Protein AF-A0AAD8SLN3-F1 (afdb_monomer_lite)

Secondary structure (DSSP, 8-state):
-----SS-SSSSSSSSS--HHHHHHHHHHHHHHHHHHHHHHHHHHHHHHHHHHHHHHHHHHHHHHHHHHHHHHHHHHHHHHHHHHHHHTTS--------------------------------------PPPP---S-HHHHHHHHHHHHHHHHT-TT--HHHHHHHHTT-

Radius of gyration: 41.11 Å; chains: 1; bounding box: 103×38×124 Å

Organism: Lolium multiflorum (NCBI:txid4521)

Sequence (171 aa):
MASSDAKLVNQTGMADLMTWRDFEALRNEMRREFRIEDDELRGMIDEINQKMDATKETVNAMADQMTDIQRTLQTLQLAVDNLTNQQQQQDEHPDEVPGRANRLCGWAPLGRHGRGQDEEDGLGKPKFSIPKFEGGADVEEYLTWELKIEKLWSLHPNYSEEEDQACFFRI

Structure (mmCIF, N/CA/C/O backbone):
data_AF-A0AAD8SLN3-F1
#
_entry.id   AF-A0AAD8SLN3-F1
#
loop_
_atom_site.group_PDB
_atom_site.id
_atom_site.type_symbol
_atom_site.label_atom_id
_atom_site.label_alt_id
_atom_site.label_comp_id
_atom_site.label_asym_id
_atom_site.label_entity_id
_atom_site.label_seq_id
_atom_site.pdbx_PDB_ins_code
_atom_site.Cartn_x
_atom_site.Cartn_y
_atom_site.Cartn_z
_atom_site.occupancy
_atom_site.B_iso_or_equiv
_atom_site.auth_seq_id
_atom_site.auth_comp_id
_atom_site.auth_asym_id
_atom_site.auth_atom_id
_atom_site.pdbx_PDB_model_num
ATOM 1 N N . MET A 1 1 ? 66.083 -10.957 -53.002 1.00 46.16 1 MET A N 1
ATOM 2 C CA . MET A 1 1 ? 65.618 -10.779 -51.612 1.00 46.16 1 MET A CA 1
ATOM 3 C C . MET A 1 1 ? 65.376 -9.297 -51.383 1.00 46.16 1 MET A C 1
ATOM 5 O O . MET A 1 1 ? 66.350 -8.564 -51.343 1.00 46.16 1 MET A O 1
ATOM 9 N N . ALA A 1 2 ? 64.118 -8.857 -51.315 1.00 40.81 2 ALA A N 1
ATOM 10 C CA . ALA A 1 2 ? 63.731 -7.576 -50.719 1.00 40.81 2 ALA A CA 1
ATOM 11 C C . ALA A 1 2 ? 62.204 -7.541 -50.524 1.00 40.81 2 ALA A C 1
ATOM 13 O O . ALA A 1 2 ? 61.451 -7.524 -51.492 1.00 40.81 2 ALA A O 1
ATOM 14 N N . SER A 1 3 ? 61.812 -7.563 -49.250 1.00 38.59 3 SER A N 1
ATOM 15 C CA . SER A 1 3 ? 60.618 -6.961 -48.649 1.00 38.59 3 SER A CA 1
ATOM 16 C C . SER A 1 3 ? 59.245 -7.239 -49.282 1.00 38.59 3 SER A C 1
ATOM 18 O O . SER A 1 3 ? 58.682 -6.419 -50.001 1.00 38.59 3 SER A O 1
ATOM 20 N N . SER A 1 4 ? 58.666 -8.392 -48.939 1.00 51.88 4 SER A N 1
ATOM 21 C CA . SER A 1 4 ? 57.211 -8.597 -48.939 1.00 51.88 4 SER A CA 1
ATOM 22 C C . SER A 1 4 ? 56.695 -8.353 -47.525 1.00 51.88 4 SER A C 1
ATOM 24 O O . SER A 1 4 ? 56.513 -9.313 -46.790 1.00 51.88 4 SER A O 1
ATOM 26 N N . ASP A 1 5 ? 56.527 -7.094 -47.115 1.00 52.94 5 ASP A N 1
ATOM 27 C CA . ASP A 1 5 ? 55.943 -6.817 -45.793 1.00 52.94 5 ASP A CA 1
ATOM 28 C C . ASP A 1 5 ? 55.253 -5.448 -45.693 1.00 52.94 5 ASP A C 1
ATOM 30 O O . ASP A 1 5 ? 55.578 -4.596 -44.873 1.00 52.94 5 ASP A O 1
ATOM 34 N N . ALA A 1 6 ? 54.304 -5.193 -46.595 1.00 51.12 6 ALA A N 1
ATOM 35 C CA . ALA A 1 6 ? 53.511 -3.961 -46.570 1.00 51.12 6 ALA A CA 1
ATOM 36 C C . ALA A 1 6 ? 52.032 -4.209 -46.897 1.00 51.12 6 ALA A C 1
ATOM 38 O O . ALA A 1 6 ? 51.421 -3.459 -47.659 1.00 51.12 6 ALA A O 1
ATOM 39 N N . LYS A 1 7 ? 51.442 -5.293 -46.374 1.00 52.72 7 LYS A N 1
ATOM 40 C CA . LYS A 1 7 ? 50.014 -5.570 -46.615 1.00 52.72 7 LYS A CA 1
ATOM 41 C C . LYS A 1 7 ? 49.252 -6.221 -45.462 1.00 52.72 7 LYS A C 1
ATOM 43 O O . LYS A 1 7 ? 48.268 -6.909 -45.708 1.00 52.72 7 LYS A O 1
ATOM 48 N N . LEU A 1 8 ? 49.669 -5.985 -44.219 1.00 47.22 8 LEU A N 1
ATOM 49 C CA . LEU A 1 8 ? 48.970 -6.506 -43.034 1.00 47.22 8 LEU A CA 1
ATOM 50 C C . LEU A 1 8 ? 48.746 -5.462 -41.933 1.00 47.22 8 LEU A C 1
ATOM 52 O O . LEU A 1 8 ? 48.693 -5.788 -40.755 1.00 47.22 8 LEU A O 1
ATOM 56 N N . VAL A 1 9 ? 48.543 -4.200 -42.304 1.00 53.53 9 VAL A N 1
ATOM 57 C CA . VAL A 1 9 ? 47.967 -3.203 -41.394 1.00 53.53 9 VAL A CA 1
ATOM 58 C C . VAL A 1 9 ? 46.828 -2.546 -42.150 1.00 53.53 9 VAL A C 1
ATOM 60 O O . VAL A 1 9 ? 47.099 -1.679 -42.970 1.00 53.53 9 VAL A O 1
ATOM 63 N N . ASN A 1 10 ? 45.606 -3.075 -41.997 1.00 51.03 10 ASN A N 1
ATOM 64 C CA . ASN A 1 10 ? 44.303 -2.399 -42.204 1.00 51.03 10 ASN A CA 1
ATOM 65 C C . ASN A 1 10 ? 43.127 -3.377 -42.438 1.00 51.03 10 ASN A C 1
ATOM 67 O O . ASN A 1 10 ? 42.213 -3.058 -43.193 1.00 51.03 10 ASN A O 1
ATOM 71 N N . GLN A 1 11 ? 43.101 -4.566 -41.820 1.00 49.34 11 GLN A N 1
ATOM 72 C CA . GLN A 1 11 ? 41.911 -5.441 -41.905 1.00 49.34 11 GLN A CA 1
ATOM 73 C C . GLN A 1 11 ? 41.346 -5.945 -40.571 1.00 49.34 11 GLN A C 1
ATOM 75 O O . GLN A 1 11 ? 40.274 -6.535 -40.566 1.00 49.34 11 GLN A O 1
ATOM 80 N N . THR A 1 12 ? 41.963 -5.642 -39.430 1.00 49.75 12 THR A N 1
ATOM 81 C CA . THR A 1 12 ? 41.512 -6.126 -38.108 1.00 49.75 12 THR A CA 1
ATOM 82 C C . THR A 1 12 ? 41.004 -5.023 -37.176 1.00 49.75 12 THR A C 1
ATOM 84 O O . THR A 1 12 ? 40.974 -5.209 -35.969 1.00 49.75 12 THR A O 1
ATOM 87 N N . GLY A 1 13 ? 40.586 -3.875 -37.720 1.00 47.59 13 GLY A N 1
ATOM 88 C CA . GLY A 1 13 ? 40.076 -2.745 -36.927 1.00 47.59 13 GLY A CA 1
ATOM 89 C C . GLY A 1 13 ? 38.635 -2.331 -37.224 1.00 47.59 13 GLY A C 1
ATOM 90 O O . GLY A 1 13 ? 38.196 -1.320 -36.699 1.00 47.59 13 GLY A O 1
ATOM 91 N N . MET A 1 14 ? 37.913 -3.051 -38.090 1.00 43.44 14 MET A N 1
ATOM 92 C CA . MET A 1 14 ? 36.557 -2.664 -38.524 1.00 43.44 14 MET A CA 1
ATOM 93 C C . MET A 1 14 ? 35.477 -3.693 -38.158 1.00 43.44 14 MET A C 1
ATOM 95 O O . MET A 1 14 ? 34.297 -3.375 -38.223 1.00 43.44 14 MET A O 1
ATOM 99 N N . ALA A 1 15 ? 35.875 -4.902 -37.745 1.00 50.84 15 ALA A N 1
ATOM 100 C CA . ALA A 1 15 ? 34.971 -5.961 -37.284 1.00 50.84 15 ALA A CA 1
ATOM 101 C C . ALA A 1 15 ? 34.664 -5.891 -35.773 1.00 50.84 15 ALA A C 1
ATOM 103 O O . ALA A 1 15 ? 33.735 -6.545 -35.318 1.00 50.84 15 ALA A O 1
ATOM 104 N N . ASP A 1 16 ? 35.431 -5.095 -35.021 1.00 55.88 16 ASP A N 1
ATOM 105 C CA . ASP A 1 16 ? 35.248 -4.857 -33.578 1.00 55.88 16 ASP A CA 1
ATOM 106 C C . ASP A 1 16 ? 34.504 -3.535 -33.288 1.00 55.88 16 ASP A C 1
ATOM 108 O O . ASP A 1 16 ? 34.176 -3.195 -32.156 1.00 55.88 16 ASP A O 1
ATOM 112 N N . LEU A 1 17 ? 34.203 -2.763 -34.338 1.00 61.94 17 LEU A N 1
ATOM 113 C CA . LEU A 1 17 ? 33.330 -1.599 -34.250 1.00 61.94 17 LEU A CA 1
ATOM 114 C C . LEU A 1 17 ? 31.886 -2.094 -34.287 1.00 61.94 17 LEU A C 1
ATOM 116 O O . LEU A 1 17 ? 31.380 -2.440 -35.355 1.00 61.94 17 LEU A O 1
ATOM 120 N N . MET A 1 18 ? 31.245 -2.124 -33.112 1.00 71.19 18 MET A N 1
ATOM 121 C CA . MET A 1 18 ? 29.815 -2.402 -32.961 1.00 71.19 18 MET A CA 1
ATOM 122 C C . MET A 1 18 ? 29.047 -1.634 -34.034 1.00 71.19 18 MET A C 1
ATOM 124 O O . MET A 1 18 ? 29.154 -0.406 -34.132 1.00 71.19 18 MET A O 1
ATOM 128 N N . THR A 1 19 ? 28.315 -2.353 -34.884 1.00 88.44 19 THR A N 1
ATOM 129 C CA . THR A 1 19 ? 27.603 -1.669 -35.953 1.00 88.44 19 THR A CA 1
ATOM 130 C C . THR A 1 19 ? 26.516 -0.804 -35.324 1.00 88.44 19 THR A C 1
ATOM 132 O O . THR A 1 19 ? 25.970 -1.129 -34.268 1.00 88.44 19 THR A O 1
AT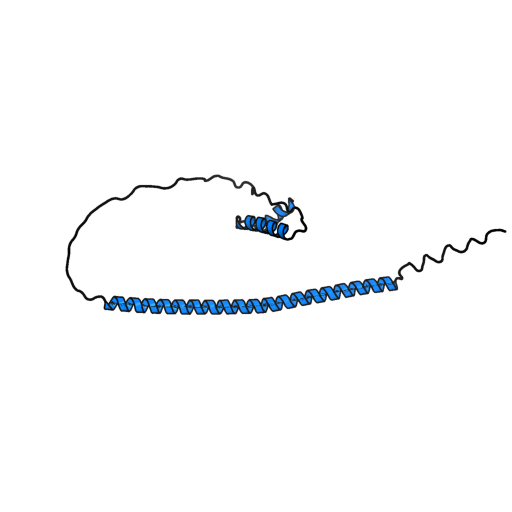OM 135 N N . TRP A 1 20 ? 26.166 0.309 -35.969 1.00 85.06 20 TRP A N 1
ATOM 136 C CA . TRP A 1 20 ? 25.056 1.152 -35.508 1.00 85.06 20 TRP A CA 1
ATOM 137 C C . TRP A 1 20 ? 23.779 0.333 -35.256 1.00 85.06 20 TRP A C 1
ATOM 139 O O . TRP A 1 20 ? 23.038 0.594 -34.313 1.00 85.06 20 TRP A O 1
ATOM 149 N N . ARG A 1 21 ? 23.567 -0.706 -36.071 1.00 85.50 21 ARG A N 1
ATOM 150 C CA . ARG A 1 21 ? 22.449 -1.637 -35.948 1.00 85.50 21 ARG A CA 1
ATOM 151 C C . ARG A 1 21 ? 22.493 -2.438 -34.645 1.00 85.50 21 ARG A C 1
ATOM 153 O O . ARG A 1 21 ? 21.448 -2.615 -34.027 1.00 85.50 21 ARG A O 1
ATOM 160 N N . ASP A 1 22 ? 23.674 -2.874 -34.217 1.00 87.06 22 ASP A N 1
ATOM 161 C CA . ASP A 1 22 ? 23.851 -3.616 -32.966 1.00 87.06 22 ASP A CA 1
ATOM 162 C C . ASP A 1 22 ? 23.661 -2.694 -31.753 1.00 87.06 22 ASP A C 1
ATOM 164 O O . ASP A 1 22 ? 22.994 -3.064 -30.788 1.00 87.06 22 ASP A O 1
ATOM 168 N N . PHE A 1 23 ? 24.184 -1.463 -31.809 1.00 89.25 23 PHE A N 1
ATOM 169 C CA . PHE A 1 23 ? 23.954 -0.460 -30.761 1.00 89.25 23 PHE A CA 1
ATOM 170 C C . PHE A 1 23 ? 22.468 -0.104 -30.637 1.00 89.25 23 PHE A C 1
ATOM 172 O O . PHE A 1 23 ? 21.924 -0.010 -29.538 1.00 89.25 23 PHE A O 1
ATOM 179 N N . GLU A 1 24 ? 21.794 0.089 -31.769 1.00 88.69 24 GLU A N 1
ATOM 180 C CA . GLU A 1 24 ? 20.370 0.397 -31.811 1.00 88.69 24 GLU A CA 1
ATOM 181 C C . GLU A 1 24 ? 19.523 -0.766 -31.282 1.00 88.69 24 GLU A C 1
ATOM 183 O O . GLU A 1 24 ? 18.566 -0.525 -30.545 1.00 88.69 24 GLU A O 1
ATOM 188 N N . ALA A 1 25 ? 19.910 -2.012 -31.575 1.00 93.38 25 ALA A N 1
ATOM 189 C CA . ALA A 1 25 ? 19.303 -3.200 -30.985 1.00 93.38 25 ALA A CA 1
ATOM 190 C C . ALA A 1 25 ? 19.472 -3.220 -29.459 1.00 93.38 25 ALA A C 1
ATOM 192 O O . ALA A 1 25 ? 18.473 -3.323 -28.754 1.00 93.38 25 ALA A O 1
ATOM 193 N N . LEU A 1 26 ? 20.689 -3.016 -28.943 1.00 93.56 26 LEU A N 1
ATOM 194 C CA . LEU A 1 26 ? 20.950 -2.958 -27.500 1.00 93.56 26 LEU A CA 1
ATOM 195 C C . LEU A 1 26 ? 20.164 -1.828 -26.817 1.00 93.56 26 LEU A C 1
ATOM 197 O O . LEU A 1 26 ? 19.559 -2.028 -25.769 1.00 93.56 26 LEU A O 1
ATOM 201 N N . ARG A 1 27 ? 20.129 -0.635 -27.418 1.00 92.56 27 ARG A N 1
ATOM 202 C CA . ARG A 1 27 ? 19.368 0.511 -26.900 1.00 92.56 27 ARG A CA 1
ATOM 203 C C . ARG A 1 27 ? 17.871 0.216 -26.847 1.00 92.56 27 ARG A C 1
ATOM 205 O O . ARG A 1 27 ? 17.203 0.625 -25.900 1.00 92.56 27 ARG A O 1
ATOM 212 N N . ASN A 1 28 ? 17.334 -0.434 -27.875 1.00 94.19 28 ASN A N 1
ATOM 213 C CA . ASN A 1 28 ? 15.926 -0.816 -27.911 1.00 94.19 28 ASN A CA 1
ATOM 214 C C . ASN A 1 28 ? 15.625 -1.923 -26.897 1.00 94.19 28 ASN A C 1
ATOM 216 O O . ASN A 1 28 ? 14.567 -1.872 -26.278 1.00 94.19 28 ASN A O 1
ATOM 220 N N . GLU A 1 29 ? 16.555 -2.857 -26.692 1.00 96.06 29 GLU A N 1
ATOM 221 C CA . GLU A 1 29 ? 16.423 -3.912 -25.690 1.00 96.06 29 GLU A CA 1
ATOM 222 C C . GLU A 1 29 ? 16.428 -3.335 -24.279 1.00 96.06 29 GLU A C 1
ATOM 224 O O . GLU A 1 29 ? 15.464 -3.519 -23.554 1.00 96.06 29 GLU A O 1
ATOM 229 N N . MET A 1 30 ? 17.416 -2.506 -23.928 1.00 95.69 30 MET A N 1
ATOM 230 C CA . MET A 1 30 ? 17.440 -1.834 -22.624 1.00 95.69 30 MET A CA 1
ATOM 231 C C . MET A 1 30 ? 16.167 -1.015 -22.391 1.00 95.69 30 MET A C 1
ATOM 233 O O . MET A 1 30 ? 15.590 -1.052 -21.313 1.00 95.69 30 MET A O 1
ATOM 237 N N . ARG A 1 31 ? 15.671 -0.300 -23.411 1.00 96.19 31 ARG A N 1
ATOM 238 C CA . ARG A 1 31 ? 14.395 0.430 -23.308 1.00 96.19 31 ARG A CA 1
ATOM 239 C C . ARG A 1 31 ? 13.188 -0.482 -23.123 1.00 96.19 31 ARG A C 1
ATOM 241 O O . ARG A 1 31 ? 12.197 -0.015 -22.571 1.00 96.19 31 ARG A O 1
ATOM 248 N N . ARG A 1 32 ? 13.225 -1.707 -23.644 1.00 96.50 32 ARG A N 1
ATOM 249 C CA . ARG A 1 32 ? 12.171 -2.696 -23.429 1.00 96.50 32 ARG A CA 1
ATOM 250 C C . ARG A 1 32 ? 12.252 -3.228 -22.005 1.00 96.50 32 ARG A C 1
ATOM 252 O O . ARG A 1 32 ? 11.243 -3.158 -21.325 1.00 96.50 32 ARG A O 1
ATOM 259 N N . GLU A 1 33 ? 13.425 -3.668 -21.565 1.00 96.50 33 GLU A N 1
ATOM 260 C CA . GLU A 1 33 ? 13.653 -4.185 -20.209 1.00 96.50 33 GLU A CA 1
ATOM 261 C C . GLU A 1 33 ? 13.223 -3.171 -19.148 1.00 96.50 33 GLU A C 1
ATOM 263 O O . GLU A 1 33 ? 12.371 -3.474 -18.324 1.00 96.50 33 GLU A O 1
ATOM 268 N N . PHE A 1 34 ? 13.660 -1.911 -19.261 1.00 96.81 34 PHE A N 1
ATOM 269 C CA . PHE A 1 34 ? 13.215 -0.854 -18.346 1.00 96.81 34 PHE A CA 1
ATOM 270 C C . PHE A 1 34 ? 11.695 -0.666 -18.322 1.00 96.81 34 PHE A C 1
ATOM 272 O O . PHE A 1 34 ? 11.142 -0.305 -17.291 1.00 96.81 34 PHE A O 1
ATOM 279 N N . ARG A 1 35 ? 11.009 -0.860 -19.454 1.00 96.06 35 ARG A N 1
ATOM 280 C CA . ARG A 1 35 ? 9.542 -0.769 -19.494 1.00 96.06 35 ARG A CA 1
ATOM 281 C C . ARG A 1 35 ? 8.886 -1.984 -18.857 1.00 96.06 35 ARG A C 1
ATOM 283 O O . ARG A 1 35 ? 7.891 -1.806 -18.178 1.00 96.06 35 ARG A O 1
ATOM 290 N N . ILE A 1 36 ? 9.436 -3.178 -19.075 1.00 97.19 36 ILE A N 1
ATOM 291 C CA . ILE A 1 36 ? 8.943 -4.411 -18.455 1.00 97.19 36 ILE A CA 1
ATOM 292 C C . ILE A 1 36 ? 9.062 -4.293 -16.937 1.00 97.19 36 ILE A C 1
ATOM 294 O O . ILE A 1 36 ? 8.071 -4.479 -16.244 1.00 97.19 36 ILE A O 1
ATOM 298 N N . GLU A 1 37 ? 10.232 -3.900 -16.434 1.00 97.19 37 GLU A N 1
ATOM 299 C CA . GLU A 1 37 ? 10.442 -3.697 -15.000 1.00 97.19 37 GLU A CA 1
ATOM 300 C C . GLU A 1 37 ? 9.521 -2.598 -14.436 1.00 97.19 37 GLU A C 1
ATOM 302 O O . GLU A 1 37 ? 8.935 -2.784 -13.372 1.00 97.19 37 GLU A O 1
ATOM 307 N N . ASP A 1 38 ? 9.333 -1.471 -15.139 1.00 97.06 38 ASP A N 1
ATOM 308 C CA . ASP A 1 38 ? 8.403 -0.411 -14.703 1.00 97.06 38 ASP A CA 1
ATOM 309 C C . ASP A 1 38 ? 6.945 -0.906 -14.668 1.00 97.06 38 ASP A C 1
ATOM 311 O O . ASP A 1 38 ? 6.221 -0.619 -13.714 1.00 97.06 38 ASP A O 1
ATOM 315 N N . ASP A 1 39 ? 6.518 -1.682 -15.667 1.00 97.62 39 ASP A N 1
ATOM 316 C CA . ASP A 1 39 ? 5.180 -2.277 -15.726 1.00 97.62 39 ASP A CA 1
ATOM 317 C C . ASP A 1 39 ? 4.978 -3.320 -14.607 1.00 97.62 39 ASP A C 1
ATOM 319 O O . ASP A 1 39 ? 3.917 -3.355 -13.979 1.00 97.62 39 ASP A O 1
ATOM 323 N N . GLU A 1 40 ? 5.996 -4.128 -14.297 1.00 97.62 40 GLU A N 1
ATOM 324 C CA . GLU A 1 40 ? 5.976 -5.079 -13.177 1.00 97.62 40 GLU A CA 1
ATOM 325 C C . GLU A 1 40 ? 5.890 -4.367 -11.822 1.00 97.62 40 GLU A C 1
ATOM 327 O O . GLU A 1 40 ? 5.059 -4.727 -10.983 1.00 97.62 40 GLU A O 1
ATOM 332 N N . LEU A 1 41 ? 6.698 -3.322 -11.610 1.00 98.06 41 LEU A N 1
ATOM 333 C CA . LEU A 1 41 ? 6.652 -2.503 -10.396 1.00 98.06 41 LEU A CA 1
ATOM 334 C C . LEU A 1 41 ? 5.277 -1.854 -10.213 1.00 98.06 41 LEU A C 1
ATOM 336 O O . LEU A 1 41 ? 4.720 -1.889 -9.113 1.00 98.06 41 LEU A O 1
ATOM 340 N N . ARG A 1 42 ? 4.702 -1.298 -11.285 1.00 98.06 42 ARG A N 1
ATOM 341 C CA . ARG A 1 42 ? 3.338 -0.747 -11.266 1.00 98.06 42 ARG A CA 1
ATOM 342 C C . ARG A 1 42 ? 2.312 -1.811 -10.898 1.00 98.06 42 ARG A C 1
ATOM 344 O O . ARG A 1 42 ? 1.478 -1.559 -10.034 1.00 98.06 42 ARG A O 1
ATOM 351 N N . GLY A 1 43 ? 2.415 -3.003 -11.485 1.00 98.25 43 GLY A N 1
ATOM 352 C CA . GLY A 1 43 ? 1.543 -4.127 -11.153 1.00 98.25 43 GLY A CA 1
ATOM 353 C C . GLY A 1 43 ? 1.617 -4.514 -9.673 1.00 98.25 43 GLY A C 1
ATOM 354 O O . GLY A 1 43 ? 0.582 -4.695 -9.032 1.00 98.25 43 GLY A O 1
ATOM 355 N N . MET A 1 44 ? 2.821 -4.570 -9.098 1.00 98.25 44 MET A N 1
ATOM 356 C CA . MET A 1 44 ? 2.997 -4.850 -7.668 1.00 98.25 44 MET A CA 1
ATOM 357 C C . MET A 1 44 ? 2.399 -3.755 -6.777 1.00 98.25 44 MET A C 1
ATOM 359 O O . MET A 1 44 ? 1.777 -4.070 -5.763 1.00 98.25 44 MET A O 1
ATOM 363 N N . ILE A 1 45 ? 2.547 -2.478 -7.144 1.00 98.38 45 ILE A N 1
ATOM 364 C CA . ILE A 1 45 ? 1.927 -1.358 -6.415 1.00 98.38 45 ILE A CA 1
ATOM 365 C C . ILE A 1 45 ? 0.399 -1.485 -6.436 1.00 98.38 45 ILE A C 1
ATOM 367 O O . ILE A 1 45 ? -0.243 -1.344 -5.393 1.00 98.38 45 ILE A O 1
ATOM 371 N N . ASP A 1 46 ? -0.185 -1.796 -7.593 1.00 98.31 46 ASP A N 1
ATOM 372 C CA . ASP A 1 46 ? -1.631 -1.980 -7.730 1.00 98.31 46 ASP A CA 1
ATOM 373 C C . ASP A 1 46 ? -2.138 -3.164 -6.896 1.00 98.31 46 ASP A C 1
ATOM 375 O O . ASP A 1 46 ? -3.190 -3.071 -6.258 1.00 98.31 46 ASP A O 1
ATOM 379 N N . GLU A 1 47 ? -1.385 -4.264 -6.839 1.00 98.31 47 GLU A N 1
ATOM 380 C CA . GLU A 1 47 ? -1.719 -5.412 -5.993 1.00 98.31 47 GLU A CA 1
ATOM 381 C C . GLU A 1 47 ? -1.634 -5.069 -4.496 1.00 98.31 47 GLU A C 1
ATOM 383 O O . GLU A 1 47 ? -2.510 -5.453 -3.715 1.00 98.31 47 GLU A O 1
ATOM 388 N N . ILE A 1 48 ? -0.607 -4.320 -4.079 1.00 98.44 48 ILE A N 1
ATOM 389 C CA . ILE A 1 48 ? -0.465 -3.849 -2.695 1.00 98.44 48 ILE A CA 1
ATOM 390 C C . ILE A 1 48 ? -1.646 -2.957 -2.311 1.00 98.44 48 ILE A C 1
ATOM 392 O O . ILE A 1 48 ? -2.215 -3.145 -1.237 1.00 98.44 48 ILE A O 1
ATOM 396 N N . ASN A 1 49 ? -2.053 -2.034 -3.184 1.00 98.12 49 ASN A N 1
ATOM 397 C CA . ASN A 1 49 ? -3.202 -1.165 -2.936 1.00 98.12 49 ASN A CA 1
ATOM 398 C C . ASN A 1 49 ? -4.496 -1.973 -2.777 1.00 98.12 49 ASN A C 1
ATOM 400 O O . ASN A 1 49 ? -5.227 -1.764 -1.813 1.00 98.12 49 ASN A O 1
ATOM 404 N N . GLN A 1 50 ? -4.730 -2.975 -3.629 1.00 98.06 50 GLN A N 1
ATOM 405 C CA . GLN A 1 50 ? -5.887 -3.868 -3.490 1.00 98.06 50 GLN A CA 1
ATOM 406 C C . GLN A 1 50 ? -5.883 -4.625 -2.154 1.00 98.06 50 GLN A C 1
ATOM 408 O O . GLN A 1 50 ? -6.911 -4.722 -1.481 1.00 98.06 50 GLN A O 1
ATOM 413 N N . LYS A 1 51 ? -4.723 -5.146 -1.733 1.00 98.06 51 LYS A N 1
ATOM 414 C CA . LYS A 1 51 ? -4.588 -5.814 -0.426 1.00 98.06 51 LYS A CA 1
ATOM 415 C C . LYS A 1 51 ? -4.795 -4.842 0.735 1.00 98.06 51 LYS A C 1
ATOM 417 O O . LYS A 1 51 ? -5.375 -5.222 1.755 1.00 98.06 51 LYS A O 1
ATOM 422 N N . MET A 1 52 ? -4.339 -3.602 0.592 1.00 98.00 52 MET A N 1
ATOM 423 C CA . MET A 1 52 ? -4.526 -2.546 1.581 1.00 98.00 52 MET A CA 1
ATOM 424 C C . MET A 1 52 ? -6.004 -2.183 1.733 1.00 98.00 52 MET A C 1
ATOM 426 O O . MET A 1 52 ? -6.485 -2.103 2.862 1.00 98.00 52 MET A O 1
ATOM 430 N N . ASP A 1 53 ? -6.737 -2.048 0.628 1.00 98.38 53 ASP A N 1
ATOM 431 C CA . ASP A 1 53 ? -8.176 -1.779 0.636 1.00 98.38 53 ASP A CA 1
ATOM 432 C C . ASP A 1 53 ? -8.954 -2.918 1.308 1.00 98.38 53 ASP A C 1
ATOM 434 O O . ASP A 1 53 ? -9.734 -2.670 2.228 1.00 98.38 53 ASP A O 1
ATOM 438 N N . ALA A 1 54 ? -8.658 -4.176 0.964 1.00 97.50 54 ALA A N 1
ATOM 439 C CA . ALA A 1 54 ? -9.267 -5.337 1.620 1.00 97.50 54 ALA A CA 1
ATOM 440 C C . ALA A 1 54 ? -8.969 -5.388 3.135 1.00 97.50 54 ALA A C 1
ATOM 442 O O . ALA A 1 54 ? -9.828 -5.720 3.960 1.00 97.50 54 ALA A O 1
ATOM 443 N N . THR A 1 55 ? -7.745 -5.024 3.528 1.00 97.56 55 THR A N 1
ATOM 444 C CA . THR A 1 55 ? -7.356 -4.941 4.944 1.00 97.56 55 THR A CA 1
ATOM 445 C C . THR A 1 55 ? -8.110 -3.816 5.651 1.00 97.56 55 THR A C 1
ATOM 447 O O . THR A 1 55 ? -8.608 -4.004 6.760 1.00 97.56 55 THR A O 1
ATOM 450 N N . LYS A 1 56 ? -8.254 -2.658 5.002 1.00 98.38 56 LYS A N 1
ATOM 451 C CA . LYS A 1 56 ? -8.993 -1.505 5.522 1.00 98.38 56 LYS A CA 1
ATOM 452 C C . LYS A 1 56 ? -10.469 -1.828 5.733 1.00 98.38 56 LYS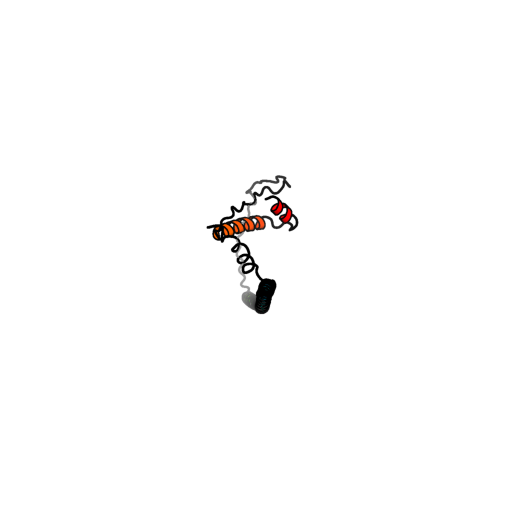 A C 1
ATOM 454 O O . LYS A 1 56 ? -11.021 -1.480 6.773 1.00 98.38 56 LYS A O 1
ATOM 459 N N . GLU A 1 57 ? -11.094 -2.534 4.795 1.00 97.88 57 GLU A N 1
ATOM 460 C CA . GLU A 1 57 ? -12.463 -3.037 4.949 1.00 97.88 57 GLU A CA 1
ATOM 461 C C . GLU A 1 57 ? -12.589 -3.967 6.160 1.00 97.88 57 GLU A C 1
ATOM 463 O O . GLU A 1 57 ? -13.500 -3.809 6.973 1.00 97.88 57 GLU A O 1
ATOM 468 N N . THR A 1 58 ? -11.631 -4.881 6.333 1.00 97.94 58 THR A N 1
ATOM 469 C CA . THR A 1 58 ? -11.601 -5.805 7.475 1.00 97.94 58 THR A CA 1
ATOM 470 C C . THR A 1 58 ? -11.480 -5.057 8.807 1.00 97.94 58 THR A C 1
ATOM 472 O O . THR A 1 58 ? -12.205 -5.357 9.755 1.00 97.94 58 THR A O 1
ATOM 475 N N . VAL A 1 59 ? -10.606 -4.050 8.883 1.00 98.38 59 VAL A N 1
ATOM 476 C CA . VAL A 1 59 ? -10.436 -3.214 10.084 1.00 98.38 59 VAL A CA 1
ATOM 477 C C . VAL A 1 59 ? -11.698 -2.408 10.388 1.00 98.38 59 VAL A C 1
ATOM 479 O O . VAL A 1 59 ? -12.107 -2.333 11.546 1.00 98.38 59 VAL A O 1
ATOM 482 N N . ASN A 1 60 ? -12.353 -1.845 9.371 1.00 98.25 60 ASN A N 1
ATOM 483 C CA . ASN A 1 60 ? -13.610 -1.121 9.559 1.00 98.25 60 ASN A CA 1
ATOM 484 C C . ASN A 1 60 ? -14.708 -2.041 10.112 1.00 98.25 60 ASN A C 1
ATOM 486 O O . ASN A 1 60 ? -15.367 -1.686 11.085 1.00 98.25 60 ASN A O 1
ATOM 490 N N . ALA A 1 61 ? -14.838 -3.257 9.573 1.00 97.81 61 ALA A N 1
ATOM 491 C CA . ALA A 1 61 ? -15.787 -4.240 10.089 1.00 97.81 61 ALA A CA 1
ATOM 492 C C . ALA A 1 61 ? -15.507 -4.602 11.561 1.00 97.81 61 ALA A C 1
ATOM 494 O O . ALA A 1 61 ? -16.435 -4.728 12.360 1.00 97.81 61 ALA A O 1
ATOM 495 N N . MET A 1 62 ? -14.233 -4.720 11.952 1.00 97.56 62 MET A N 1
ATOM 496 C CA . MET A 1 62 ? -13.857 -4.937 13.355 1.00 97.56 62 MET A CA 1
ATOM 497 C C . MET A 1 62 ? -14.223 -3.744 14.250 1.00 97.56 62 MET A C 1
ATOM 499 O O . MET A 1 62 ? -14.679 -3.940 15.377 1.00 97.56 62 MET A O 1
ATOM 503 N N . ALA A 1 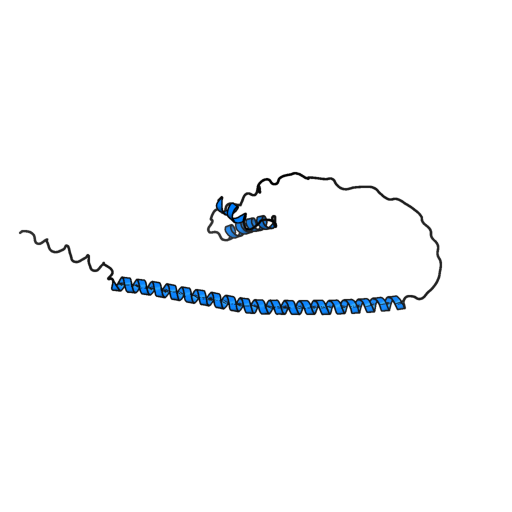63 ? -14.048 -2.511 13.768 1.00 97.50 63 ALA A N 1
ATOM 504 C CA . ALA A 1 63 ? -14.434 -1.308 14.506 1.00 97.50 63 ALA A CA 1
ATOM 505 C C . ALA A 1 63 ? -15.956 -1.238 14.734 1.00 97.50 63 ALA A C 1
ATOM 507 O O . ALA A 1 63 ? -16.405 -0.911 15.840 1.00 97.50 63 ALA A O 1
ATOM 508 N N . ASP A 1 64 ? -16.746 -1.618 13.728 1.00 97.81 64 ASP A N 1
ATOM 509 C CA . ASP A 1 64 ? -18.204 -1.711 13.837 1.00 97.81 64 ASP A CA 1
ATOM 510 C C . ASP A 1 64 ? -18.611 -2.762 14.878 1.00 97.81 64 ASP A C 1
ATOM 512 O O . ASP A 1 64 ? -19.382 -2.468 15.796 1.00 97.81 64 ASP A O 1
ATOM 516 N N . GLN A 1 65 ? -18.009 -3.955 14.814 1.00 98.00 65 GLN A N 1
ATOM 517 C CA . GLN A 1 65 ? -18.231 -5.016 15.801 1.00 98.00 65 GLN A CA 1
ATOM 518 C C . GLN A 1 65 ? -17.867 -4.577 17.223 1.00 98.00 65 GLN A C 1
ATOM 520 O O . GLN A 1 65 ? -18.616 -4.843 18.162 1.00 98.00 65 GLN A O 1
ATOM 525 N N . MET A 1 66 ? -16.743 -3.880 17.407 1.00 97.75 66 MET A N 1
ATOM 526 C CA . MET A 1 66 ? -16.348 -3.353 18.715 1.00 97.75 66 MET A CA 1
ATOM 527 C C . MET A 1 66 ? -17.373 -2.346 19.243 1.00 97.75 66 MET A C 1
ATOM 529 O O . MET A 1 66 ? -17.701 -2.354 20.430 1.00 97.75 66 MET A O 1
ATOM 533 N N . THR A 1 67 ? -17.908 -1.498 18.367 1.00 97.44 67 THR A N 1
ATOM 534 C CA . THR A 1 67 ? -18.945 -0.526 18.729 1.00 97.44 67 THR A CA 1
ATOM 535 C C . THR A 1 67 ? -20.229 -1.232 19.168 1.00 97.44 67 THR A C 1
ATOM 537 O O . THR A 1 67 ? -20.833 -0.851 20.173 1.00 97.44 67 THR A O 1
ATOM 540 N N . ASP A 1 68 ? -20.625 -2.302 18.479 1.00 97.31 68 ASP A N 1
ATOM 541 C CA . ASP A 1 68 ? -21.758 -3.134 18.890 1.00 97.31 68 ASP A CA 1
ATOM 542 C C . ASP A 1 68 ? -21.515 -3.811 20.240 1.00 97.31 68 ASP A C 1
ATOM 544 O O . ASP A 1 68 ? -22.370 -3.751 21.129 1.00 97.31 68 ASP A O 1
ATOM 548 N N . ILE A 1 69 ? -20.324 -4.375 20.452 1.00 97.88 69 ILE A N 1
ATOM 549 C CA . ILE A 1 69 ? -19.942 -4.960 21.741 1.00 97.88 69 ILE A CA 1
ATOM 550 C C . ILE A 1 69 ? -20.038 -3.909 22.854 1.00 97.88 69 ILE A C 1
ATOM 552 O O . ILE A 1 69 ? -20.656 -4.171 23.885 1.00 97.88 69 ILE A O 1
ATOM 556 N N . GLN A 1 70 ? -19.515 -2.699 22.645 1.00 97.25 70 GLN A N 1
ATOM 557 C CA . GLN A 1 70 ? -19.614 -1.619 23.630 1.00 97.25 70 GLN A CA 1
ATOM 558 C C . GLN A 1 70 ? -21.073 -1.273 23.974 1.00 97.25 70 GLN A C 1
ATOM 560 O O . GLN A 1 70 ? -21.391 -1.096 25.152 1.00 97.25 70 GLN A O 1
ATOM 565 N N . ARG A 1 71 ? -21.984 -1.235 22.990 1.00 97.00 71 ARG A N 1
ATOM 566 C CA . ARG A 1 71 ? -23.420 -0.989 23.238 1.00 97.00 71 ARG A CA 1
ATOM 567 C C . ARG A 1 71 ? -24.075 -2.109 24.041 1.00 97.00 71 ARG A C 1
ATOM 569 O O . ARG A 1 71 ? -24.848 -1.839 24.964 1.00 97.00 71 ARG A O 1
ATOM 576 N N . THR A 1 72 ? -23.784 -3.366 23.703 1.00 97.81 72 THR A N 1
ATOM 577 C CA . THR A 1 72 ? -24.337 -4.510 24.445 1.00 97.81 72 THR A CA 1
ATOM 578 C C . THR A 1 72 ? -23.849 -4.515 25.894 1.00 97.81 72 THR A C 1
ATOM 580 O O . THR A 1 72 ? -24.665 -4.677 26.799 1.00 97.81 72 THR A O 1
ATOM 583 N N . LEU A 1 73 ? -22.565 -4.227 26.136 1.00 97.25 73 LEU A N 1
ATOM 584 C CA . LEU A 1 73 ? -22.009 -4.087 27.484 1.00 97.25 73 LEU A CA 1
ATOM 585 C C . LEU A 1 73 ? -22.684 -2.966 28.282 1.00 97.25 73 LEU A C 1
ATOM 587 O O . LEU A 1 73 ? -23.049 -3.187 29.433 1.00 97.25 73 LEU A O 1
ATOM 591 N N . GLN A 1 74 ? -22.924 -1.797 27.682 1.00 96.56 74 GLN A N 1
ATOM 592 C CA . GLN A 1 74 ? -23.657 -0.711 28.350 1.00 96.56 74 GLN A CA 1
ATOM 593 C C . GLN A 1 74 ? -25.089 -1.124 28.716 1.00 96.56 74 GLN A C 1
ATOM 595 O O . GLN A 1 74 ? -25.568 -0.825 29.808 1.00 96.56 74 GLN A O 1
ATOM 600 N N . THR A 1 75 ? -25.764 -1.855 27.828 1.00 96.31 75 THR A N 1
ATOM 601 C CA . THR A 1 75 ? -27.127 -2.351 28.069 1.00 96.31 75 THR A CA 1
ATOM 602 C C . THR A 1 75 ? -27.155 -3.351 29.225 1.00 96.31 75 THR A C 1
ATOM 604 O O . THR A 1 75 ? -28.029 -3.282 30.089 1.00 96.31 75 THR A O 1
ATOM 607 N N . LEU A 1 76 ? -26.177 -4.260 29.271 1.00 96.62 76 LEU A N 1
ATOM 608 C CA . LEU A 1 76 ? -26.031 -5.222 30.361 1.00 96.62 76 LEU A CA 1
ATOM 609 C C . LEU A 1 76 ? -25.714 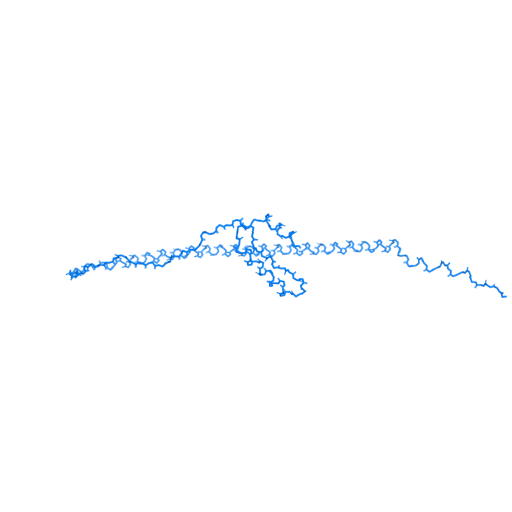-4.529 31.688 1.00 96.62 76 LEU A C 1
ATOM 611 O O . LEU A 1 76 ? -26.308 -4.894 32.698 1.00 96.62 76 LEU A O 1
ATOM 615 N N . GLN A 1 77 ? -24.851 -3.510 31.688 1.00 94.06 77 GLN A N 1
ATOM 616 C CA . GLN A 1 77 ? -24.541 -2.733 32.889 1.00 94.06 77 GLN A CA 1
ATOM 617 C C . GLN A 1 77 ? -25.809 -2.102 33.480 1.00 94.06 77 GLN A C 1
ATOM 619 O O . GLN A 1 77 ? -26.101 -2.299 34.655 1.00 94.06 77 GLN A O 1
ATOM 624 N N . LEU A 1 78 ? -26.625 -1.450 32.644 1.00 95.25 78 LEU A N 1
ATOM 625 C CA . LEU A 1 78 ? -27.898 -0.866 33.078 1.00 95.25 78 LEU A CA 1
ATOM 626 C C . LEU A 1 78 ? -28.875 -1.919 33.625 1.00 95.25 78 LEU A C 1
ATOM 628 O O . LEU A 1 78 ? -29.601 -1.659 34.586 1.00 95.25 78 LEU A O 1
ATOM 632 N N . ALA A 1 79 ? -28.914 -3.112 33.026 1.00 95.19 79 ALA A N 1
ATOM 633 C CA . ALA A 1 79 ? -29.753 -4.205 33.510 1.00 95.19 79 ALA A CA 1
ATOM 634 C C . ALA A 1 79 ? -29.292 -4.720 34.886 1.00 95.19 79 ALA A C 1
ATOM 636 O O . ALA A 1 79 ? -30.126 -4.946 35.765 1.00 95.19 79 ALA A O 1
ATOM 637 N N . VAL A 1 80 ? -27.978 -4.861 35.091 1.00 96.12 80 VAL A N 1
ATOM 638 C CA . VAL A 1 80 ? -27.380 -5.251 36.379 1.00 96.12 80 VAL A CA 1
ATOM 639 C C . VAL A 1 80 ? -27.634 -4.187 37.451 1.00 96.12 80 VAL A C 1
ATOM 641 O O . VAL A 1 80 ? -28.036 -4.531 38.565 1.00 96.12 80 VAL A O 1
ATOM 644 N N . ASP A 1 81 ? -27.487 -2.904 37.119 1.00 93.12 81 ASP A N 1
ATOM 645 C CA . ASP A 1 81 ? -27.744 -1.797 38.047 1.00 93.12 81 ASP A CA 1
ATOM 646 C C . ASP A 1 81 ? -29.224 -1.770 38.485 1.00 93.12 81 ASP A C 1
ATOM 648 O O . ASP A 1 81 ? -29.534 -1.660 39.673 1.00 93.12 81 ASP A O 1
ATOM 652 N N . ASN A 1 82 ? -30.159 -1.971 37.547 1.00 92.00 82 ASN A N 1
ATOM 653 C CA . ASN A 1 82 ? -31.592 -2.071 37.851 1.00 92.00 82 ASN A CA 1
ATOM 654 C C . ASN A 1 82 ? -31.942 -3.268 38.750 1.00 92.00 82 ASN A C 1
ATOM 656 O O . ASN A 1 82 ? -32.816 -3.155 39.611 1.00 92.00 82 ASN A O 1
ATOM 660 N N . LEU A 1 83 ? -31.294 -4.422 38.563 1.00 91.25 83 LEU A N 1
ATOM 661 C CA . LEU A 1 83 ? -31.487 -5.590 39.433 1.00 91.25 83 LEU A CA 1
ATOM 662 C C . LEU A 1 83 ? -30.937 -5.339 40.842 1.00 91.25 83 LEU A C 1
ATOM 664 O O . LEU A 1 83 ? -31.592 -5.679 41.827 1.00 91.25 83 LEU A O 1
ATOM 668 N N . THR A 1 84 ? -29.780 -4.685 40.937 1.00 88.00 84 THR A N 1
ATOM 669 C CA . THR A 1 84 ? -29.152 -4.320 42.215 1.00 88.00 84 THR A CA 1
ATOM 670 C C . THR A 1 84 ? -30.046 -3.369 43.020 1.00 88.00 84 THR A C 1
ATOM 672 O O . THR A 1 84 ? -30.277 -3.584 44.210 1.00 88.00 84 THR A O 1
ATOM 675 N N . ASN A 1 85 ? -30.639 -2.369 42.361 1.00 86.38 85 ASN A N 1
ATOM 676 C CA . ASN A 1 85 ? -31.563 -1.423 42.996 1.00 86.38 85 ASN A CA 1
ATOM 677 C C . ASN A 1 85 ? -32.886 -2.071 43.447 1.00 86.38 85 ASN A C 1
ATOM 679 O O . ASN A 1 85 ? -33.471 -1.639 44.440 1.00 86.38 85 ASN A O 1
ATOM 683 N N . GLN A 1 86 ? -33.364 -3.107 42.747 1.00 78.56 86 GLN A N 1
ATOM 684 C CA . GLN A 1 86 ? -34.549 -3.868 43.166 1.00 78.56 86 GLN A CA 1
ATOM 685 C C . GLN A 1 86 ? -34.290 -4.742 44.400 1.00 78.56 86 GLN A C 1
ATOM 687 O O . GLN A 1 86 ? -35.202 -4.915 45.204 1.00 78.56 86 GLN A O 1
ATOM 692 N N . GLN A 1 87 ? -33.072 -5.270 44.576 1.00 72.19 87 GLN A N 1
ATOM 693 C CA . GLN A 1 87 ? -32.704 -6.003 45.795 1.00 72.19 87 GLN A CA 1
ATOM 694 C C . GLN A 1 87 ? -32.633 -5.082 47.017 1.00 72.19 87 GLN A C 1
ATOM 696 O O . GLN A 1 87 ? -33.188 -5.424 48.054 1.00 72.19 87 GLN A O 1
ATOM 701 N N . GLN A 1 88 ? -32.052 -3.885 46.888 1.00 64.81 88 GLN A N 1
ATOM 702 C CA . GLN A 1 88 ? -31.973 -2.936 48.010 1.00 64.81 88 GLN A CA 1
ATOM 703 C C . GLN A 1 88 ? -33.349 -2.474 48.515 1.00 64.81 88 GLN A C 1
ATOM 705 O O . GLN A 1 88 ? -33.521 -2.287 49.713 1.00 64.81 88 GLN A O 1
ATOM 710 N N . GLN A 1 89 ? -34.350 -2.346 47.636 1.00 60.12 89 GLN A N 1
ATOM 711 C CA . GLN A 1 89 ? -35.718 -1.990 48.045 1.00 60.12 89 GLN A CA 1
ATOM 712 C C . GLN A 1 89 ? -36.466 -3.121 48.772 1.00 60.12 89 GLN A C 1
ATOM 714 O O . GLN A 1 89 ? -37.490 -2.854 49.395 1.00 60.12 89 GLN A O 1
ATOM 719 N N . GLN A 1 90 ? -35.999 -4.374 48.700 1.00 53.78 90 GLN A N 1
ATOM 720 C CA . GLN A 1 90 ? -36.627 -5.501 49.405 1.00 53.78 90 GLN A CA 1
ATOM 721 C C . GLN A 1 90 ? -36.041 -5.748 50.806 1.00 53.78 90 GLN A C 1
ATOM 723 O O . GLN A 1 90 ? -36.691 -6.422 51.601 1.00 53.78 90 GLN A O 1
ATOM 728 N N . ASP A 1 91 ? -34.882 -5.166 51.137 1.00 50.09 91 ASP A N 1
ATOM 729 C CA . ASP A 1 91 ? -34.217 -5.326 52.443 1.00 50.09 91 ASP A CA 1
ATOM 730 C C . ASP A 1 91 ? -34.540 -4.213 53.469 1.00 50.09 91 ASP A C 1
ATOM 732 O O . ASP A 1 91 ? -34.089 -4.281 54.613 1.00 50.09 91 ASP A O 1
ATOM 736 N N . GLU A 1 92 ? -35.362 -3.207 53.138 1.00 44.56 92 GLU A N 1
ATOM 737 C CA . GLU A 1 92 ? -35.836 -2.213 54.121 1.00 44.56 92 GLU A CA 1
ATOM 738 C C . GLU A 1 92 ? -37.050 -2.731 54.922 1.00 44.56 92 GLU A C 1
ATOM 740 O O . GLU A 1 92 ? -38.187 -2.289 54.751 1.00 44.56 92 GLU A O 1
ATOM 745 N N . HIS A 1 93 ? -36.809 -3.680 55.834 1.00 44.06 93 HIS A N 1
ATOM 746 C CA . HIS A 1 93 ? -37.715 -3.973 56.953 1.00 44.06 93 HIS A CA 1
ATOM 747 C C . HIS A 1 93 ? -37.274 -3.165 58.190 1.00 44.06 93 HIS A C 1
ATOM 749 O O . HIS A 1 93 ? -36.110 -3.277 58.585 1.00 44.06 93 HIS A O 1
ATOM 755 N N . PRO A 1 94 ? -38.137 -2.346 58.827 1.00 47.56 94 PRO A N 1
ATOM 756 C CA . PRO A 1 94 ? -37.730 -1.556 59.977 1.00 47.56 94 PRO A CA 1
ATOM 757 C C . PRO A 1 94 ? -37.877 -2.391 61.253 1.00 47.56 94 PRO A C 1
ATOM 759 O O . PRO A 1 94 ? -38.957 -2.444 61.833 1.00 47.56 94 PRO A O 1
ATOM 762 N N . ASP A 1 95 ? -36.787 -2.999 61.718 1.00 41.28 95 ASP A N 1
ATOM 763 C CA . ASP A 1 95 ? -36.677 -3.432 63.114 1.00 41.28 95 ASP A CA 1
ATOM 764 C C . ASP A 1 95 ? -35.811 -2.428 63.888 1.00 41.28 95 ASP A C 1
ATOM 766 O O . ASP A 1 95 ? -34.581 -2.402 63.812 1.00 41.28 95 ASP A O 1
ATOM 770 N N . GLU A 1 96 ? -36.489 -1.549 64.627 1.00 41.81 96 GLU A N 1
ATOM 771 C CA . GLU A 1 96 ? -35.888 -0.604 65.563 1.00 41.81 96 GLU A CA 1
ATOM 772 C C . GLU A 1 96 ? -35.299 -1.320 66.791 1.00 41.81 96 GLU A C 1
ATOM 774 O O . GLU A 1 96 ? -36.032 -1.920 67.576 1.00 41.81 96 GLU A O 1
ATOM 779 N N . VAL A 1 97 ? -33.999 -1.132 67.061 1.00 48.28 97 VAL A N 1
ATOM 780 C CA . VAL A 1 97 ? -33.451 -1.153 68.435 1.00 48.28 97 VAL A CA 1
ATOM 781 C C . VAL A 1 97 ? -32.340 -0.092 68.573 1.00 48.28 97 VAL A C 1
ATOM 783 O O . VAL A 1 97 ? -31.328 -0.178 67.875 1.00 48.28 97 VAL A O 1
ATOM 786 N N . PRO A 1 98 ? -32.450 0.903 69.482 1.00 49.03 98 PRO A N 1
ATOM 787 C CA . PRO A 1 98 ? -31.442 1.946 69.640 1.00 49.03 98 PRO A CA 1
ATOM 788 C C . PRO A 1 98 ? -30.377 1.538 70.671 1.00 49.03 98 PRO A C 1
ATOM 790 O O . PRO A 1 98 ? -30.628 1.493 71.875 1.00 49.03 98 PRO A O 1
ATOM 793 N N . GLY A 1 99 ? -29.150 1.295 70.207 1.00 34.75 99 GLY A N 1
ATOM 794 C CA . GLY A 1 99 ? -27.989 1.007 71.053 1.00 34.75 99 GLY A CA 1
ATOM 795 C C . GLY A 1 99 ? -26.898 2.072 70.938 1.00 34.75 99 GLY A C 1
ATOM 796 O O . GLY A 1 99 ? -26.067 2.027 70.039 1.00 34.75 99 GLY A O 1
ATOM 797 N N . ARG A 1 100 ? -26.879 3.029 71.874 1.00 41.59 100 ARG A N 1
ATOM 798 C CA . ARG A 1 100 ? -25.792 4.004 72.092 1.00 41.59 100 ARG A CA 1
ATOM 799 C C . ARG A 1 100 ? -24.405 3.341 72.172 1.00 41.59 100 ARG A C 1
ATOM 801 O O . ARG A 1 100 ? -24.210 2.486 73.027 1.00 41.59 100 ARG A O 1
ATOM 808 N N . ALA A 1 101 ? -23.404 3.926 71.506 1.00 36.81 101 ALA A N 1
ATOM 809 C CA . ALA A 1 101 ? -22.070 4.121 72.094 1.00 36.81 101 ALA A CA 1
ATOM 810 C C . ALA A 1 101 ? -21.279 5.239 71.389 1.00 36.81 101 ALA A C 1
ATOM 812 O O . ALA A 1 101 ? -20.640 5.062 70.359 1.00 36.81 101 ALA A O 1
ATOM 813 N N . ASN A 1 102 ? -21.311 6.399 72.033 1.00 43.56 102 ASN A N 1
ATOM 814 C CA . ASN A 1 102 ? -20.416 7.533 71.879 1.00 43.56 102 ASN A CA 1
ATOM 815 C C . ASN A 1 102 ? -18.942 7.129 72.110 1.00 43.56 102 ASN A C 1
ATOM 817 O O . ASN A 1 102 ? -18.605 6.719 73.221 1.00 43.56 102 ASN A O 1
ATOM 821 N N . ARG A 1 103 ? -18.052 7.332 71.128 1.00 44.28 103 ARG A N 1
ATOM 822 C CA . ARG A 1 103 ? -16.640 7.665 71.387 1.00 44.28 103 ARG A CA 1
ATOM 823 C C . ARG A 1 103 ? -16.162 8.758 70.432 1.00 44.28 103 ARG A C 1
ATOM 825 O O . ARG A 1 103 ? -15.980 8.570 69.238 1.00 44.28 103 ARG A O 1
ATOM 832 N N . LEU A 1 104 ? -16.018 9.911 71.061 1.00 37.25 104 LEU A N 1
ATOM 833 C CA . LEU A 1 104 ? -15.564 11.207 70.604 1.00 37.25 104 LEU A CA 1
ATOM 834 C C . LEU A 1 104 ? -14.049 11.216 70.302 1.00 37.25 104 LEU A C 1
ATOM 836 O O . LEU A 1 104 ? -13.280 10.609 71.042 1.00 37.25 104 LEU A O 1
ATOM 840 N N . CYS A 1 105 ? -13.667 12.059 69.336 1.00 35.72 105 CYS A N 1
ATOM 841 C CA . CYS A 1 105 ? -12.418 12.839 69.271 1.00 35.72 105 CYS A CA 1
ATOM 842 C C . CYS A 1 105 ? -11.093 12.140 68.894 1.00 35.72 105 CYS A C 1
ATOM 844 O O . CYS A 1 105 ? -10.488 11.434 69.696 1.00 35.72 105 CYS A O 1
ATOM 846 N N . GLY A 1 106 ? -10.524 12.579 67.761 1.00 28.44 106 GLY A N 1
ATOM 847 C CA . GLY A 1 106 ? -9.274 13.340 67.842 1.00 28.44 106 GLY A CA 1
ATOM 848 C C . GLY A 1 106 ? -8.287 13.204 66.674 1.00 28.44 106 GLY A C 1
ATOM 849 O O . GLY A 1 106 ? -7.937 12.100 66.278 1.00 28.44 106 GLY A O 1
ATOM 850 N N . TRP A 1 107 ? -7.737 14.364 66.292 1.00 30.61 107 TRP A N 1
ATOM 851 C CA . TRP A 1 107 ? -6.429 14.601 65.653 1.00 30.61 107 TRP A CA 1
ATOM 852 C C . TRP A 1 107 ? -6.335 14.528 64.116 1.00 30.61 107 TRP A C 1
ATOM 854 O O . TRP A 1 107 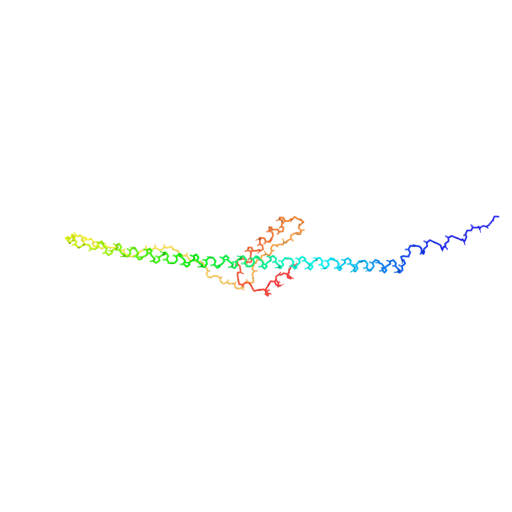? -6.179 13.479 63.507 1.00 30.61 107 TRP A O 1
ATOM 864 N N . ALA A 1 108 ? -6.273 15.712 63.507 1.00 44.66 108 ALA A N 1
ATOM 865 C CA . ALA A 1 108 ? -5.476 16.003 62.311 1.00 44.66 108 ALA A CA 1
ATOM 866 C C . ALA A 1 108 ? -4.492 17.138 62.687 1.00 44.66 108 ALA A C 1
ATOM 868 O O . ALA A 1 108 ? -4.765 17.819 63.682 1.00 44.66 108 ALA A O 1
ATOM 869 N N . PRO A 1 109 ? -3.443 17.491 61.912 1.00 48.38 109 PRO A N 1
ATOM 870 C CA . PRO A 1 109 ? -2.670 16.772 60.880 1.00 48.38 109 PRO A CA 1
ATOM 871 C C . PRO A 1 109 ? -1.128 16.941 61.051 1.00 48.38 109 PRO A C 1
ATOM 873 O O . PRO A 1 109 ? -0.671 18.009 61.442 1.00 48.38 109 PRO A O 1
ATOM 876 N N . LEU A 1 110 ? -0.289 15.966 60.666 1.00 38.72 110 LEU A N 1
ATOM 877 C CA . LEU A 1 110 ? 1.168 16.167 60.459 1.00 38.72 110 LEU A CA 1
ATOM 878 C C . LEU A 1 110 ? 1.674 15.218 59.353 1.00 38.72 110 LEU A C 1
ATOM 880 O O . LEU A 1 110 ? 1.586 14.007 59.503 1.00 38.72 110 LEU A O 1
ATOM 884 N N . GLY A 1 111 ? 2.074 15.734 58.184 1.00 31.89 111 GLY A N 1
ATOM 885 C CA . GLY A 1 111 ? 3.490 15.833 57.776 1.00 31.89 111 GLY A CA 1
ATOM 886 C C . GLY A 1 111 ? 3.827 14.824 56.655 1.00 31.89 111 GLY A C 1
ATOM 887 O O . GLY A 1 111 ? 3.791 13.627 56.883 1.00 31.89 111 GLY A O 1
ATOM 888 N N . ARG A 1 112 ? 3.947 15.251 55.388 1.00 38.62 112 ARG A N 1
ATOM 889 C CA . ARG A 1 112 ? 5.160 15.756 54.690 1.00 38.62 112 ARG A CA 1
ATOM 890 C C . ARG A 1 112 ? 6.090 14.649 54.152 1.00 38.62 112 ARG A C 1
ATOM 892 O O . ARG A 1 112 ? 6.884 14.136 54.920 1.00 38.62 112 ARG A O 1
ATOM 899 N N . HIS A 1 113 ? 6.093 14.455 52.826 1.00 33.09 113 HIS A N 1
ATOM 900 C CA . HIS A 1 113 ? 7.227 14.060 51.953 1.00 33.09 113 HIS A CA 1
ATOM 901 C C . HIS A 1 113 ? 6.869 14.529 50.519 1.00 33.09 113 HIS A C 1
ATOM 903 O O . HIS A 1 113 ? 5.753 14.248 50.103 1.00 33.09 113 HIS A O 1
ATOM 909 N N . GLY A 1 114 ? 7.648 15.254 49.705 1.00 33.84 114 GLY A N 1
ATOM 910 C CA . GLY A 1 114 ? 8.957 15.927 49.791 1.00 33.84 114 GLY A CA 1
ATOM 911 C C . GLY A 1 114 ? 8.876 17.286 49.046 1.00 33.84 114 GLY A C 1
ATOM 912 O O . GLY A 1 114 ? 7.890 17.554 48.371 1.00 33.84 114 GLY A O 1
ATOM 913 N N . ARG A 1 115 ? 9.734 18.294 49.292 1.00 33.88 115 ARG A N 1
ATOM 914 C CA . ARG A 1 115 ? 11.042 18.515 48.616 1.00 33.88 115 ARG A CA 1
ATOM 915 C C . ARG A 1 115 ? 11.022 17.942 47.186 1.00 33.88 115 ARG A C 1
ATOM 917 O O . ARG A 1 115 ? 10.974 16.730 47.066 1.00 33.88 115 ARG A O 1
ATOM 924 N N . GLY A 1 116 ? 10.940 18.720 46.107 1.00 33.03 116 GLY A N 1
ATOM 925 C CA . GLY A 1 116 ? 11.644 19.968 45.791 1.00 33.03 116 GLY A CA 1
ATOM 926 C C . GLY A 1 116 ? 12.843 19.612 44.912 1.00 33.03 116 GLY A C 1
ATOM 927 O O . GLY A 1 116 ? 13.628 18.801 45.390 1.00 33.03 116 GLY A O 1
ATOM 928 N N . GLN A 1 117 ? 12.909 20.179 43.696 1.00 37.62 117 GLN A N 1
ATOM 929 C CA . GLN A 1 117 ? 13.985 20.180 42.670 1.00 37.62 117 GLN A CA 1
ATOM 930 C C . GLN A 1 117 ? 13.336 20.010 41.280 1.00 37.62 117 GLN A C 1
ATOM 932 O O . GLN A 1 117 ? 12.549 19.088 41.106 1.00 37.62 117 GLN A O 1
ATOM 937 N N . ASP A 1 118 ? 13.547 20.814 40.245 1.00 38.12 118 ASP A N 1
ATOM 938 C CA . ASP A 1 118 ? 14.310 22.042 40.053 1.00 38.12 118 ASP A CA 1
ATOM 939 C C . ASP A 1 118 ? 13.630 22.782 38.890 1.00 38.12 118 ASP A C 1
ATOM 941 O O . ASP A 1 118 ? 13.448 22.228 37.805 1.00 38.12 118 ASP A O 1
ATOM 945 N N . GLU A 1 119 ? 13.232 24.030 39.125 1.00 40.84 119 GLU A N 1
ATOM 946 C CA . GLU A 1 119 ? 13.093 25.012 38.055 1.00 40.84 119 GLU A CA 1
ATOM 947 C C . GLU A 1 119 ? 14.520 25.449 37.708 1.00 40.84 119 GLU A C 1
ATOM 949 O O . GLU A 1 119 ? 15.072 26.342 38.347 1.00 40.84 119 GLU A O 1
ATOM 954 N N . GLU A 1 120 ? 15.144 24.761 36.750 1.00 45.03 120 GLU A N 1
ATOM 955 C CA . GLU A 1 120 ? 16.371 25.225 36.105 1.00 45.03 120 GLU A CA 1
ATOM 956 C C . GLU A 1 120 ? 16.103 25.460 34.616 1.00 45.03 120 GLU A C 1
ATOM 958 O O . GLU A 1 120 ? 15.924 24.551 33.804 1.00 45.03 120 GLU A O 1
ATOM 963 N N . ASP A 1 121 ? 16.028 26.750 34.318 1.00 41.47 121 ASP A N 1
ATOM 964 C CA . ASP A 1 121 ? 16.215 27.421 33.046 1.00 41.47 121 ASP A CA 1
ATOM 965 C C . ASP A 1 121 ? 17.065 26.681 32.003 1.00 41.47 121 ASP A C 1
ATOM 967 O O . ASP A 1 121 ? 18.201 26.267 32.245 1.00 41.47 121 ASP A O 1
ATOM 971 N N . GLY A 1 122 ? 16.582 26.698 30.758 1.00 40.75 122 GLY A N 1
ATOM 972 C CA . GLY A 1 122 ? 17.461 26.569 29.604 1.00 40.75 122 GLY A CA 1
ATOM 973 C C . GLY A 1 122 ? 16.774 26.090 28.339 1.00 40.75 122 GLY A C 1
ATOM 974 O O . GLY A 1 122 ? 16.923 24.933 27.961 1.00 40.75 122 GLY A O 1
ATOM 975 N N . LEU A 1 123 ? 16.178 27.014 27.582 1.00 52.25 123 LEU A N 1
ATOM 976 C CA . LEU A 1 123 ? 16.050 26.914 26.117 1.00 52.25 123 LEU A CA 1
ATOM 977 C C . LEU A 1 123 ? 17.449 26.952 25.457 1.00 52.25 123 LEU A C 1
ATOM 979 O O . LEU A 1 123 ? 17.752 27.764 24.584 1.00 52.25 123 LEU A O 1
ATOM 983 N N . GLY A 1 124 ? 18.357 26.109 25.938 1.00 45.31 124 GLY A N 1
ATOM 984 C CA . GLY A 1 124 ? 19.648 25.846 25.347 1.00 45.31 124 GLY A CA 1
ATOM 985 C C . GLY A 1 124 ? 19.456 24.729 24.343 1.00 45.31 124 GLY A C 1
ATOM 986 O O . GLY A 1 124 ? 19.014 23.651 24.724 1.00 45.31 124 GLY A O 1
ATOM 987 N N . LYS A 1 125 ? 19.773 25.026 23.078 1.00 58.16 125 LYS A N 1
ATOM 988 C CA . LYS A 1 125 ? 20.010 24.098 21.958 1.00 58.16 125 LYS A CA 1
ATOM 989 C C . LYS A 1 125 ? 20.016 22.627 22.397 1.00 58.16 125 LYS A C 1
ATOM 991 O O . LYS A 1 125 ? 20.862 22.298 23.237 1.00 58.16 125 LYS A O 1
ATOM 996 N N . PRO A 1 126 ? 19.157 21.760 21.832 1.00 50.72 126 PRO A N 1
ATOM 997 C CA . PRO A 1 126 ? 19.068 20.368 22.249 1.00 50.72 126 PRO A CA 1
ATOM 998 C C . PRO A 1 126 ? 20.465 19.736 22.362 1.00 50.72 126 PRO A C 1
ATOM 1000 O O . PRO A 1 126 ? 21.188 19.609 21.376 1.00 50.72 126 PRO A O 1
ATOM 1003 N N . LYS A 1 127 ? 20.888 19.395 23.588 1.00 56.03 127 LYS A N 1
ATOM 1004 C CA . LYS A 1 127 ? 22.183 18.748 23.874 1.00 56.03 127 LYS A CA 1
ATOM 1005 C C . LYS A 1 127 ? 22.115 17.244 23.584 1.00 56.03 127 LYS A C 1
ATOM 1007 O O . LYS A 1 127 ? 22.636 16.451 24.364 1.00 56.03 127 LYS A O 1
ATOM 1012 N N . PHE A 1 128 ? 21.442 16.819 22.519 1.00 57.88 128 PHE A N 1
ATOM 1013 C CA . PHE A 1 128 ? 21.488 15.412 22.146 1.00 57.88 128 PHE A CA 1
ATOM 1014 C C . PHE A 1 128 ? 22.629 15.171 21.164 1.00 57.88 128 PHE A C 1
ATOM 1016 O O . PHE A 1 128 ? 22.860 15.934 20.228 1.00 57.88 128 PHE A O 1
ATOM 1023 N N . SER A 1 129 ? 23.382 14.104 21.415 1.00 56.28 129 SER A N 1
ATOM 1024 C CA . SER A 1 129 ? 24.323 13.570 20.441 1.00 56.28 129 SER A CA 1
ATOM 1025 C C . SER A 1 129 ? 23.559 12.563 19.603 1.00 56.28 129 SER A C 1
ATOM 1027 O O . SER A 1 129 ? 23.160 11.523 20.124 1.00 56.28 129 SER A O 1
ATOM 1029 N N . ILE A 1 130 ? 23.371 12.861 18.318 1.00 71.81 130 ILE A N 1
ATOM 1030 C CA . ILE A 1 130 ? 22.876 11.877 17.355 1.00 71.81 130 ILE A CA 1
ATOM 1031 C C . ILE A 1 130 ? 23.891 10.724 17.330 1.00 71.81 130 ILE A C 1
ATOM 1033 O O . ILE A 1 130 ? 25.082 10.978 17.108 1.00 71.81 130 ILE A O 1
ATOM 1037 N N . PRO A 1 131 ? 23.474 9.476 17.611 1.00 68.81 131 PRO A N 1
ATOM 1038 C CA . PRO A 1 131 ? 24.335 8.318 17.432 1.00 68.81 131 PRO A CA 1
ATOM 1039 C C . PRO A 1 131 ? 24.833 8.291 15.985 1.00 68.81 131 PRO A C 1
ATOM 1041 O O . PRO A 1 131 ? 24.030 8.289 15.055 1.00 68.81 131 PRO A O 1
ATOM 1044 N N . LYS A 1 132 ? 26.152 8.296 15.779 1.00 67.31 132 LYS A N 1
ATOM 1045 C CA . LYS A 1 132 ? 26.712 8.137 14.434 1.00 67.31 132 LYS A CA 1
ATOM 1046 C C . LYS A 1 132 ? 26.461 6.705 13.976 1.00 67.31 132 LYS A C 1
ATOM 1048 O O . LYS A 1 132 ? 26.717 5.776 14.737 1.00 67.31 132 LYS A O 1
ATOM 1053 N N . PHE A 1 133 ? 25.953 6.546 12.762 1.00 71.12 133 PHE A N 1
ATOM 1054 C CA . PHE A 1 133 ? 25.895 5.242 12.120 1.00 71.12 133 PHE A CA 1
ATOM 1055 C C . PHE A 1 133 ? 27.280 4.934 11.545 1.00 71.12 133 PHE A C 1
ATOM 1057 O O . PHE A 1 133 ? 27.813 5.736 10.777 1.00 71.12 133 PHE A O 1
ATOM 1064 N N . GLU A 1 134 ? 27.887 3.818 11.948 1.00 67.50 134 GLU A N 1
ATOM 1065 C CA . GLU A 1 134 ? 29.241 3.445 11.510 1.00 67.50 134 GLU A CA 1
ATOM 1066 C C . GLU A 1 134 ? 29.247 2.719 10.153 1.00 67.50 134 GLU A C 1
ATOM 1068 O O . GLU A 1 134 ? 30.314 2.445 9.607 1.00 67.50 134 GLU A O 1
ATOM 1073 N N . GLY A 1 135 ? 28.076 2.518 9.533 1.00 59.88 135 GLY A N 1
ATOM 1074 C CA . GLY A 1 135 ? 27.986 2.042 8.152 1.00 59.88 135 GLY A CA 1
ATOM 1075 C C . GLY A 1 135 ? 28.271 0.551 7.990 1.00 59.88 135 GLY A C 1
ATOM 1076 O O . GLY A 1 135 ? 28.718 0.141 6.917 1.00 59.88 135 GLY A O 1
ATOM 1077 N N . GLY A 1 136 ? 28.052 -0.257 9.030 1.00 59.91 136 GLY A N 1
ATOM 1078 C CA . GLY A 1 136 ? 28.170 -1.707 8.934 1.00 59.91 136 GLY A CA 1
ATOM 1079 C C . GLY A 1 136 ? 27.154 -2.314 7.961 1.00 59.91 136 GLY A C 1
ATOM 1080 O O . GLY A 1 136 ? 26.020 -1.856 7.846 1.00 59.91 136 GLY A O 1
ATOM 1081 N N . ALA A 1 137 ? 27.558 -3.379 7.260 1.00 59.47 137 ALA A N 1
ATOM 1082 C CA . ALA A 1 137 ? 26.667 -4.197 6.427 1.00 59.47 137 ALA A CA 1
ATOM 1083 C C . ALA A 1 137 ? 25.809 -5.179 7.258 1.00 59.47 137 ALA A C 1
ATOM 1085 O O . ALA A 1 137 ? 25.128 -6.034 6.691 1.00 59.47 137 ALA A O 1
ATOM 1086 N N . ASP A 1 138 ? 25.890 -5.092 8.589 1.00 71.50 138 ASP A N 1
ATOM 1087 C CA . ASP A 1 138 ? 25.130 -5.917 9.519 1.00 71.50 138 ASP A CA 1
ATOM 1088 C C . ASP A 1 138 ? 23.759 -5.290 9.798 1.00 71.50 138 ASP A C 1
ATOM 1090 O O . ASP A 1 138 ? 23.636 -4.138 10.218 1.00 71.50 138 ASP A O 1
ATOM 1094 N N . VAL A 1 139 ? 22.711 -6.073 9.561 1.00 71.69 139 VAL A N 1
ATOM 1095 C CA . VAL A 1 139 ? 21.313 -5.639 9.672 1.00 71.69 139 VAL A CA 1
ATOM 1096 C C . VAL A 1 139 ? 20.944 -5.350 11.131 1.00 71.69 139 VAL A C 1
ATOM 1098 O O . VAL A 1 139 ? 20.173 -4.430 11.401 1.00 71.69 139 VAL A O 1
ATOM 1101 N N . GLU A 1 140 ? 21.538 -6.077 12.080 1.00 75.69 140 GLU A N 1
ATOM 1102 C CA . GLU A 1 140 ? 21.302 -5.879 13.518 1.00 75.69 140 GLU A CA 1
ATOM 1103 C C . GLU A 1 140 ? 21.907 -4.568 14.043 1.00 75.69 140 GLU A C 1
ATOM 1105 O O . GLU A 1 140 ? 21.369 -3.936 14.959 1.00 75.69 140 GLU A O 1
ATOM 1110 N N . GLU A 1 141 ? 23.002 -4.107 13.435 1.00 75.56 141 GLU A N 1
ATOM 1111 C CA . GLU A 1 141 ? 23.622 -2.820 13.754 1.00 75.56 141 GLU A CA 1
ATOM 1112 C C . GLU A 1 141 ? 22.712 -1.658 13.337 1.00 75.56 141 GLU A C 1
ATOM 1114 O O . GLU A 1 141 ? 22.504 -0.717 14.110 1.00 75.56 141 GLU A O 1
ATOM 1119 N N . TYR A 1 142 ? 22.111 -1.764 12.149 1.00 76.88 142 TYR A N 1
ATOM 1120 C CA . TYR A 1 142 ? 21.144 -0.797 11.638 1.00 76.88 142 TYR A CA 1
ATOM 1121 C C . TYR A 1 142 ? 19.867 -0.757 12.488 1.00 76.88 142 TYR A C 1
ATOM 1123 O O . TYR A 1 142 ? 19.478 0.314 12.950 1.00 76.88 142 TYR A O 1
ATOM 1131 N N . LEU A 1 143 ? 19.278 -1.918 12.796 1.00 79.75 143 LEU A N 1
ATOM 1132 C CA . LEU A 1 143 ? 18.104 -2.023 13.675 1.00 79.75 143 LEU A CA 1
ATOM 1133 C C . LEU A 1 143 ? 18.372 -1.422 15.061 1.00 79.75 143 LEU A C 1
ATOM 1135 O O . LEU A 1 143 ? 17.561 -0.673 15.605 1.00 79.75 143 LEU A O 1
ATOM 1139 N N . THR A 1 144 ? 19.542 -1.698 15.636 1.00 79.81 144 THR A N 1
ATOM 1140 C CA . THR A 1 144 ? 19.933 -1.136 16.935 1.00 79.81 144 THR A CA 1
ATOM 1141 C C . THR A 1 144 ? 20.115 0.383 16.871 1.00 79.81 144 THR A C 1
ATOM 1143 O O . THR A 1 144 ? 19.823 1.087 17.844 1.00 79.81 144 THR A O 1
ATOM 1146 N N . TRP A 1 145 ? 20.627 0.902 15.755 1.00 85.06 145 TRP A N 1
ATOM 1147 C CA . TRP A 1 145 ? 20.765 2.336 15.528 1.00 85.06 145 TRP A CA 1
ATOM 1148 C C . TRP A 1 145 ? 19.396 3.010 15.374 1.00 85.06 145 TRP A C 1
ATOM 1150 O O . TRP A 1 145 ? 19.133 3.977 16.091 1.00 85.06 145 TRP A O 1
ATOM 1160 N N . GLU A 1 146 ? 18.491 2.454 14.567 1.00 79.69 146 GLU A N 1
ATOM 1161 C CA . GLU A 1 146 ? 17.119 2.955 14.416 1.00 79.69 146 GLU A CA 1
ATOM 1162 C C . GLU A 1 146 ? 16.364 2.970 15.746 1.00 79.69 146 GLU A C 1
ATOM 1164 O O . GLU A 1 146 ? 15.802 3.996 16.114 1.00 79.69 146 GLU A O 1
ATOM 1169 N N . LEU A 1 147 ? 16.437 1.904 16.548 1.00 82.75 147 LEU A N 1
ATOM 1170 C CA . LEU A 1 147 ? 15.775 1.863 17.859 1.00 82.75 147 LEU A CA 1
ATOM 1171 C C . LEU A 1 147 ? 16.298 2.939 18.828 1.00 82.75 147 LEU A C 1
ATOM 1173 O O . LEU A 1 147 ? 15.546 3.480 19.645 1.00 82.75 147 LEU A O 1
ATOM 1177 N N . LYS A 1 148 ? 17.595 3.272 18.764 1.00 79.69 148 LYS A N 1
ATOM 1178 C CA . LYS A 1 148 ? 18.175 4.373 19.557 1.00 79.69 148 LYS A CA 1
ATOM 1179 C C . LYS A 1 148 ? 17.677 5.730 19.076 1.00 79.69 148 LYS A C 1
ATOM 1181 O O . LYS A 1 148 ? 17.470 6.616 19.904 1.00 79.69 148 LYS A O 1
ATOM 1186 N N . ILE A 1 149 ? 17.499 5.873 17.767 1.00 79.75 149 ILE A N 1
ATOM 1187 C CA . ILE A 1 149 ? 16.948 7.060 17.127 1.00 79.75 149 ILE A CA 1
ATOM 1188 C C . ILE A 1 149 ? 15.468 7.201 17.513 1.00 79.75 149 ILE A C 1
ATOM 1190 O O . ILE A 1 149 ? 15.116 8.194 18.139 1.00 79.75 149 ILE A O 1
ATOM 1194 N N . GLU A 1 150 ? 14.614 6.201 17.293 1.00 76.44 150 GLU A N 1
ATOM 1195 C CA . GLU A 1 150 ? 13.182 6.235 17.647 1.00 76.44 150 GLU A CA 1
ATOM 1196 C C . GLU A 1 150 ? 12.924 6.554 19.124 1.00 76.44 150 GLU A C 1
ATOM 1198 O O . GLU A 1 150 ? 12.034 7.340 19.460 1.00 76.44 150 GLU A O 1
ATOM 1203 N N . LYS A 1 151 ? 13.732 5.996 20.034 1.00 77.00 151 LYS A N 1
ATOM 1204 C CA . LYS A 1 151 ? 13.647 6.312 21.466 1.00 77.00 151 LYS A CA 1
ATOM 1205 C C . LYS A 1 151 ? 13.974 7.778 21.759 1.00 77.00 151 LYS A C 1
ATOM 1207 O O . LYS A 1 151 ? 13.391 8.357 22.674 1.00 77.00 151 LYS A O 1
ATOM 1212 N N . LEU A 1 152 ? 14.908 8.363 21.014 1.00 73.44 152 LEU A N 1
ATOM 1213 C CA . LEU A 1 152 ? 15.292 9.766 21.136 1.00 73.44 152 LEU A CA 1
ATOM 1214 C C . LEU A 1 152 ? 14.160 10.682 20.653 1.00 73.44 152 LEU A C 1
ATOM 1216 O O . LEU A 1 152 ? 13.810 11.621 21.362 1.00 73.44 152 LEU A O 1
ATOM 1220 N N . TRP A 1 153 ? 13.515 10.344 19.534 1.00 69.94 153 TRP A N 1
ATOM 1221 C CA . TRP A 1 153 ? 12.336 11.058 19.025 1.00 69.94 153 TRP A CA 1
ATOM 1222 C C . TRP A 1 153 ? 11.122 10.939 19.956 1.00 69.94 153 TRP A C 1
ATOM 1224 O O . TRP A 1 153 ? 10.450 11.928 20.237 1.00 69.94 153 TRP A O 1
ATOM 1234 N N . SER A 1 154 ? 10.883 9.754 20.527 1.00 69.12 154 SER A N 1
ATOM 1235 C CA . SER A 1 154 ? 9.749 9.494 21.433 1.00 69.12 154 SER A CA 1
ATOM 1236 C C . SER A 1 154 ? 9.786 10.321 22.726 1.00 69.12 154 SER A C 1
ATOM 1238 O O . SER A 1 154 ? 8.748 10.568 23.337 1.00 69.12 154 SER A O 1
ATOM 1240 N N . LEU A 1 155 ? 10.974 10.750 23.165 1.00 67.06 155 LEU A N 1
ATOM 1241 C CA . LEU A 1 155 ? 11.147 11.600 24.348 1.00 67.06 155 LEU A CA 1
ATOM 1242 C C . LEU A 1 155 ? 10.901 13.091 24.056 1.00 67.06 155 LEU A C 1
ATOM 1244 O O . LEU A 1 155 ? 10.832 13.888 24.993 1.00 67.06 155 LEU A O 1
ATOM 1248 N N . HIS A 1 156 ? 10.730 13.470 22.784 1.00 65.00 156 HIS A N 1
ATOM 1249 C CA . HIS A 1 156 ? 10.543 14.851 22.342 1.00 65.00 156 HIS A CA 1
ATOM 1250 C C . HIS A 1 156 ? 9.326 15.001 21.408 1.00 65.00 156 HIS A C 1
ATOM 1252 O O . HIS A 1 156 ? 9.479 15.323 20.234 1.00 65.00 156 HIS A O 1
ATOM 1258 N N . PRO A 1 157 ? 8.091 14.853 21.926 1.00 59.44 157 PRO A N 1
ATOM 1259 C CA . PRO A 1 157 ? 6.861 14.927 21.126 1.00 59.44 157 PRO A CA 1
ATOM 1260 C C . PRO A 1 157 ? 6.542 16.317 20.538 1.00 59.44 157 PRO A C 1
ATOM 1262 O O . PRO A 1 157 ? 5.586 16.447 19.781 1.00 59.44 157 PRO A O 1
ATOM 1265 N N . ASN A 1 158 ? 7.321 17.353 20.874 1.00 55.47 158 ASN A N 1
ATOM 1266 C CA . ASN A 1 158 ? 7.149 18.723 20.371 1.00 55.47 158 ASN A CA 1
ATOM 1267 C C . ASN A 1 158 ? 8.174 19.108 19.286 1.00 55.47 158 ASN A C 1
ATOM 1269 O O . ASN A 1 158 ? 8.316 20.294 18.990 1.00 55.47 158 ASN A O 1
ATOM 1273 N N . TYR A 1 159 ? 8.910 18.147 18.726 1.00 53.84 159 TYR A N 1
ATOM 1274 C CA . TYR A 1 159 ? 9.838 18.418 17.630 1.00 53.84 159 TYR A CA 1
ATOM 1275 C C . TYR A 1 159 ? 9.054 18.602 16.321 1.00 53.84 159 TYR A C 1
ATOM 1277 O O . TYR A 1 159 ? 8.246 17.756 15.947 1.00 53.84 159 TYR A O 1
ATOM 1285 N N . SER A 1 160 ? 9.228 19.758 15.681 1.00 50.69 160 SER A N 1
ATOM 1286 C CA . SER A 1 160 ? 8.586 20.112 14.412 1.00 50.69 160 SER A CA 1
ATOM 1287 C C . SER A 1 160 ? 9.428 19.577 13.254 1.00 50.69 160 SER A C 1
ATOM 1289 O O . SER A 1 160 ? 10.642 19.754 13.262 1.00 50.69 160 SER A O 1
ATOM 1291 N N . GLU A 1 161 ? 8.784 19.008 12.236 1.00 52.84 161 GLU A N 1
ATOM 1292 C CA . GLU A 1 161 ? 9.368 18.434 11.005 1.00 52.84 161 GLU A CA 1
ATOM 1293 C C . GLU A 1 161 ? 10.348 19.391 10.267 1.00 52.84 161 GLU A C 1
ATOM 1295 O O . GLU A 1 161 ? 11.198 18.964 9.485 1.00 52.84 161 GLU A O 1
ATOM 1300 N N . GLU A 1 162 ? 10.281 20.702 10.541 1.00 50.19 162 GLU A N 1
ATOM 1301 C CA . GLU A 1 162 ? 11.237 21.713 10.051 1.00 50.19 162 GLU A CA 1
ATOM 1302 C C . GLU A 1 162 ? 12.625 21.646 10.722 1.00 50.19 162 GLU A C 1
ATOM 1304 O O . GLU A 1 162 ? 13.628 22.007 10.099 1.00 50.19 162 GLU A O 1
ATOM 1309 N N . GLU A 1 163 ? 12.720 21.183 11.972 1.00 54.12 163 GLU A N 1
ATOM 1310 C CA . GLU A 1 163 ? 13.991 21.061 12.703 1.00 54.12 163 GLU A CA 1
ATOM 1311 C C . GLU A 1 163 ? 14.758 19.777 12.319 1.00 54.12 163 GLU A C 1
ATOM 1313 O O . GLU A 1 163 ? 15.992 19.744 12.394 1.00 54.12 163 GLU A O 1
ATOM 1318 N N . ASP A 1 164 ? 14.060 18.766 11.791 1.00 56.03 164 ASP A N 1
ATOM 1319 C CA . ASP A 1 164 ? 14.619 17.481 11.340 1.00 56.03 164 ASP A CA 1
ATOM 1320 C C . ASP A 1 164 ? 15.626 17.661 10.207 1.00 56.03 164 ASP A C 1
ATOM 1322 O O . ASP A 1 164 ? 16.712 17.072 10.211 1.00 56.03 164 ASP A O 1
ATOM 1326 N N . GLN A 1 165 ? 15.307 18.545 9.258 1.00 50.16 165 GLN A N 1
ATOM 1327 C CA . GLN A 1 165 ? 16.185 18.848 8.129 1.00 50.16 165 GLN A CA 1
ATOM 1328 C C . GLN A 1 165 ? 17.464 19.563 8.586 1.00 50.16 165 GLN A C 1
ATOM 1330 O O . GLN A 1 165 ? 18.537 19.325 8.030 1.00 50.16 165 GLN A O 1
ATOM 1335 N N . ALA A 1 166 ? 17.391 20.393 9.631 1.00 49.12 166 ALA A N 1
ATOM 1336 C CA . ALA A 1 166 ? 18.556 21.100 10.161 1.00 49.12 166 ALA A CA 1
ATOM 1337 C C . ALA A 1 166 ? 19.522 20.167 10.914 1.00 49.12 166 ALA A C 1
ATOM 1339 O O . ALA A 1 166 ? 20.738 20.388 10.891 1.00 49.12 166 ALA A O 1
ATOM 1340 N N . CYS A 1 167 ? 19.002 19.117 11.556 1.00 48.50 167 CYS A N 1
ATOM 1341 C CA . CYS A 1 167 ? 19.805 18.104 12.240 1.00 48.50 167 CYS A CA 1
ATOM 1342 C C . CYS A 1 167 ? 20.406 17.067 11.278 1.00 48.50 167 CYS A C 1
ATOM 1344 O O . CYS A 1 167 ? 21.571 16.703 11.455 1.00 48.50 167 CYS A O 1
ATOM 1346 N N . PHE A 1 168 ? 19.683 16.652 10.230 1.00 46.84 168 PHE A N 1
ATOM 1347 C CA . PHE A 1 168 ? 20.205 15.726 9.212 1.00 46.84 168 PHE A CA 1
ATOM 1348 C C . PHE A 1 168 ? 21.341 16.328 8.368 1.00 46.84 168 PHE A C 1
ATOM 1350 O O . PHE A 1 168 ? 22.278 15.621 8.009 1.00 46.84 168 PHE A O 1
ATOM 1357 N N . PHE A 1 169 ? 21.314 17.638 8.095 1.00 40.56 169 PHE A N 1
ATOM 1358 C CA . PHE A 1 169 ? 22.331 18.317 7.273 1.00 40.56 169 PHE A CA 1
ATOM 1359 C C . PHE A 1 169 ? 23.652 18.646 7.995 1.00 40.56 169 PHE A C 1
ATOM 1361 O O . PHE A 1 169 ? 24.548 19.228 7.381 1.00 40.56 169 PHE A O 1
ATOM 1368 N N . ARG A 1 170 ? 23.792 18.328 9.292 1.00 42.91 170 ARG A N 1
ATOM 1369 C CA . ARG A 1 170 ? 25.004 18.640 10.081 1.00 42.91 170 ARG A CA 1
ATOM 1370 C C . ARG A 1 170 ? 25.900 17.428 10.381 1.00 42.91 170 ARG A C 1
ATOM 1372 O O . ARG A 1 170 ? 26.851 17.565 11.153 1.00 42.91 170 ARG A O 1
ATOM 1379 N N . ILE A 1 171 ? 25.608 16.274 9.786 1.00 40.91 171 ILE A N 1
ATOM 1380 C CA . ILE A 1 17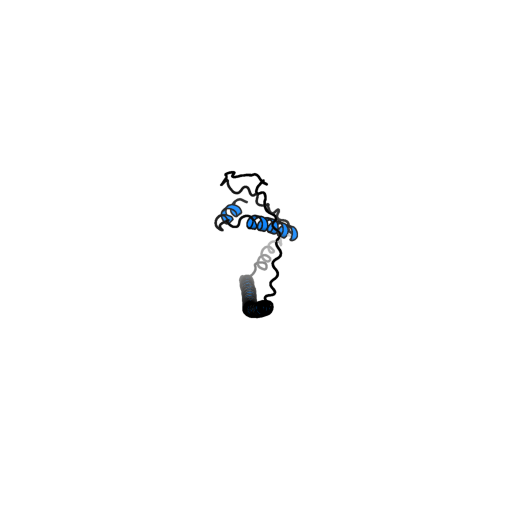1 ? 26.499 15.101 9.746 1.00 40.91 171 ILE A CA 1
ATOM 1381 C C . ILE A 1 171 ? 27.415 15.223 8.528 1.00 40.91 171 ILE A C 1
ATOM 1383 O O . ILE A 1 171 ? 28.628 14.969 8.704 1.00 40.91 171 ILE A O 1
#

pLDDT: mean 70.32, std 23.27, range [28.44, 98.44]

Foldseek 3Di:
DDDPDDPPPDDPPPVPPQDPVNVVVVVVVVVVVVVVVVVVVVVVVVVVVVVVVVVVVVVVVVVVVVVVVVVVVVVVVVVVVVVVVVVVVVPPDDDDDDDDDDDDDDDDDDDDDDDDDDPDDDPDDPPDDQPDQPPDPDPVSVVVSVVVVVVVVVVCVPDDPVVVVVVVVPD